Protein AF-A0A7Z9I833-F1 (afdb_monomer_lite)

Radius of gyration: 35.92 Å; chains: 1; bounding box: 102×46×93 Å

Foldseek 3Di:
DDDDDPDDPPDPDPVVVVVVVVVVVVVVVVVCVVDPPPVDDDDPDDPDDPDDDDPDPDDDDDPCPVVPDPPVPPPPDPPPVDPPPVQAFKWWFPDKDLDVVVVVVVVVVLVPDPPNPDDPVQWDWDWADDPVGIMITITGHGDPDPVRQVVCCVPPPPPDPDTDMDGRNPRD

Sequence (172 aa):
MAKKSLFKKRKKFNYNKYFILGFIIIIIIIFFYYYPNQAYFEIPDFNESYYIVPEDKGGEKIINQDKKGLHLSNPSVDKIKIFKDPSLKFSIQVYTSDNYDVIKNMIKSMMNSVDSIFSSDDLYVALLKHNFGNEFFLLYKNFNSRNEALDHCDKYVYFLDNCIIVNVQNLE

Structure (mmCIF, N/CA/C/O backbone):
data_AF-A0A7Z9I833-F1
#
_entry.id   AF-A0A7Z9I833-F1
#
loop_
_atom_site.group_PDB
_atom_site.id
_atom_site.type_symbol
_atom_site.label_atom_id
_atom_site.label_alt_id
_at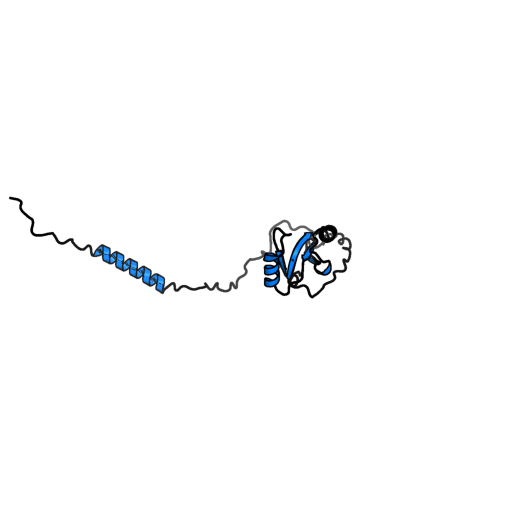om_site.label_comp_id
_atom_site.label_asym_id
_atom_site.label_entity_id
_atom_site.label_seq_id
_atom_site.pdbx_PDB_ins_code
_atom_site.Cartn_x
_atom_site.Cartn_y
_atom_site.Cartn_z
_atom_site.occupancy
_atom_site.B_iso_or_equiv
_atom_site.auth_seq_id
_atom_site.auth_comp_id
_atom_site.auth_asym_id
_atom_site.auth_atom_id
_atom_site.pdbx_PDB_model_num
ATOM 1 N N . MET A 1 1 ? -82.567 8.716 -50.836 1.00 45.16 1 MET A N 1
ATOM 2 C CA . MET A 1 1 ? -82.053 10.094 -50.665 1.00 45.16 1 MET A CA 1
ATOM 3 C C . MET A 1 1 ? -81.353 10.182 -49.311 1.00 45.16 1 MET A C 1
ATOM 5 O O . MET A 1 1 ? -82.019 10.108 -48.288 1.00 45.16 1 MET A O 1
ATOM 9 N N . ALA A 1 2 ? -80.018 10.220 -49.285 1.00 52.03 2 ALA A N 1
ATOM 10 C CA . ALA A 1 2 ? -79.248 10.266 -48.039 1.00 52.03 2 ALA A CA 1
ATOM 11 C C . ALA A 1 2 ? -79.137 11.714 -47.537 1.00 52.03 2 ALA A C 1
ATOM 13 O O . ALA A 1 2 ? -78.626 12.586 -48.241 1.00 52.03 2 ALA A O 1
ATOM 14 N N . LYS A 1 3 ? -79.628 11.979 -46.324 1.00 62.28 3 LYS A N 1
ATOM 15 C CA . LYS A 1 3 ? -79.616 13.310 -45.707 1.00 62.28 3 LYS A CA 1
ATOM 16 C C . LYS A 1 3 ? -78.211 13.587 -45.149 1.00 62.28 3 LYS A C 1
ATOM 18 O O . LYS A 1 3 ? -77.846 13.060 -44.101 1.00 62.28 3 LYS A O 1
ATOM 23 N N . LYS A 1 4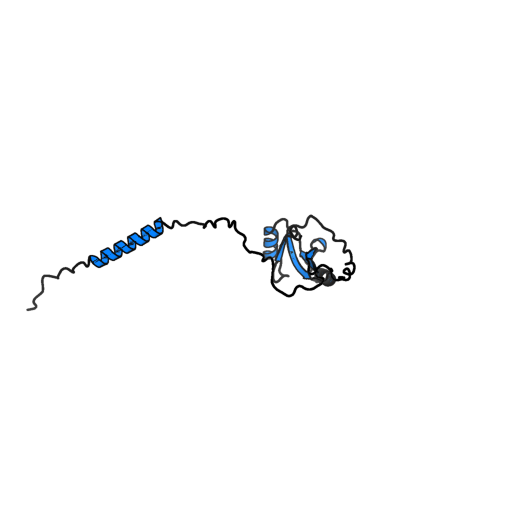 ? -77.393 14.377 -45.856 1.00 62.09 4 LYS A N 1
ATOM 24 C CA . LYS A 1 4 ? -76.085 14.830 -45.346 1.00 62.09 4 LYS A CA 1
ATOM 25 C C . LYS A 1 4 ? -76.288 15.906 -44.274 1.00 62.09 4 LYS A C 1
ATOM 27 O O . LYS A 1 4 ? -76.901 16.938 -44.526 1.00 62.09 4 LYS A O 1
ATOM 32 N N . SER A 1 5 ? -75.757 15.651 -43.080 1.00 66.88 5 SER A N 1
ATOM 33 C CA . SER A 1 5 ? -75.678 16.618 -41.982 1.00 66.88 5 SER A CA 1
ATOM 34 C C . SER A 1 5 ? -74.597 17.663 -42.287 1.00 66.88 5 SER A C 1
ATOM 36 O O . SER A 1 5 ? -73.418 17.326 -42.388 1.00 66.88 5 SER A O 1
ATOM 38 N N . LEU A 1 6 ? -75.008 18.923 -42.455 1.00 63.38 6 LEU A N 1
ATOM 39 C CA . LEU A 1 6 ? -74.145 20.057 -42.823 1.00 63.38 6 LEU A CA 1
ATOM 40 C C . LEU A 1 6 ? -73.406 20.697 -41.634 1.00 63.38 6 LEU A C 1
ATOM 42 O O . LEU A 1 6 ? -72.544 21.545 -41.840 1.00 63.38 6 LEU A O 1
ATOM 46 N N . PHE A 1 7 ? -73.683 20.284 -40.394 1.00 67.00 7 PHE A N 1
ATOM 47 C CA . PHE A 1 7 ? -73.113 20.929 -39.209 1.00 67.00 7 PHE A CA 1
ATOM 48 C C . PHE A 1 7 ? -72.459 19.909 -38.270 1.00 67.00 7 PHE A C 1
ATOM 50 O O . PHE A 1 7 ? -73.131 19.140 -37.581 1.00 67.00 7 PHE A O 1
ATOM 57 N N . LYS A 1 8 ? -71.120 19.927 -38.199 1.00 67.62 8 LYS A N 1
ATOM 58 C CA . LYS A 1 8 ? -70.369 19.261 -37.122 1.00 67.62 8 LYS A CA 1
ATOM 59 C C . LYS A 1 8 ? -70.501 20.096 -35.844 1.00 67.62 8 LYS A C 1
ATOM 61 O O . LYS A 1 8 ? -70.118 21.264 -35.829 1.00 67.62 8 LYS A O 1
ATOM 66 N N . LYS A 1 9 ? -71.003 19.500 -34.754 1.00 64.88 9 LYS A N 1
ATOM 67 C CA . LYS A 1 9 ? -70.993 20.131 -33.420 1.00 64.88 9 LYS A CA 1
ATOM 68 C C . LYS A 1 9 ? -69.553 20.508 -33.044 1.00 64.88 9 LYS A C 1
ATOM 70 O O . LYS A 1 9 ? -68.670 19.649 -33.071 1.00 64.88 9 LYS A O 1
ATOM 75 N N . ARG A 1 10 ? -69.314 21.774 -32.674 1.00 62.41 10 ARG A N 1
ATOM 76 C CA . ARG A 1 10 ? -68.016 22.218 -32.134 1.00 62.41 10 ARG A CA 1
ATOM 77 C C . ARG A 1 10 ? -67.707 21.417 -30.866 1.00 62.41 10 ARG A C 1
ATOM 79 O O . ARG A 1 10 ? -68.517 21.397 -29.939 1.00 62.41 10 ARG A O 1
ATOM 86 N N . LYS A 1 11 ? -66.546 20.751 -30.826 1.00 64.62 11 LYS A N 1
ATOM 87 C CA . LYS A 1 11 ? -66.043 20.102 -29.606 1.00 64.62 11 LYS A CA 1
ATOM 88 C C . LYS A 1 11 ? -65.907 21.177 -28.524 1.00 64.62 11 LYS A C 1
ATOM 90 O O . LYS A 1 11 ? -65.215 22.169 -28.740 1.00 64.62 11 LYS A O 1
ATOM 95 N N . LYS A 1 12 ? -66.579 20.995 -27.383 1.00 65.31 12 LYS A N 1
ATOM 96 C CA . LYS A 1 12 ? -66.413 21.876 -26.221 1.00 65.31 12 LYS A CA 1
ATOM 97 C C . LYS A 1 12 ? -64.970 21.754 -25.732 1.00 65.31 12 LYS A C 1
ATOM 99 O O . LYS A 1 12 ? -64.535 20.661 -25.374 1.00 65.31 12 LYS A O 1
ATOM 104 N N . PHE A 1 13 ? -64.237 22.862 -25.760 1.00 60.59 13 PHE A N 1
ATOM 105 C CA . PHE A 1 13 ? -62.885 22.931 -25.217 1.00 60.59 13 PHE A CA 1
ATOM 106 C C . PHE A 1 13 ? -62.958 22.769 -23.696 1.00 60.59 13 PHE A C 1
ATOM 108 O O . PHE A 1 13 ? -63.746 23.442 -23.034 1.00 60.59 13 PHE A O 1
ATOM 115 N N . ASN A 1 14 ? -62.188 21.833 -23.143 1.00 66.69 14 ASN A N 1
ATOM 116 C CA . ASN A 1 14 ? -62.256 21.506 -21.722 1.00 66.69 14 ASN A CA 1
ATOM 117 C C . ASN A 1 14 ? -61.249 22.360 -20.937 1.00 66.69 14 ASN A C 1
ATOM 119 O O . ASN A 1 14 ? -60.158 21.895 -20.609 1.00 66.69 14 ASN A O 1
ATOM 123 N N . TYR A 1 15 ? -61.602 23.625 -20.696 1.00 68.56 15 TYR A N 1
ATOM 124 C CA . TYR A 1 15 ? -60.725 24.642 -20.097 1.00 68.56 15 TYR A CA 1
ATOM 125 C C . TYR A 1 15 ? -60.086 24.203 -18.768 1.00 68.56 15 TYR A C 1
ATOM 127 O O . TYR A 1 15 ? -58.904 24.461 -18.553 1.00 68.56 15 TYR A O 1
ATOM 135 N N . ASN A 1 16 ? -60.804 23.442 -17.932 1.00 71.06 16 ASN A N 1
ATOM 136 C CA . ASN A 1 16 ? -60.290 22.972 -16.639 1.00 71.06 16 ASN A CA 1
ATOM 137 C C . ASN A 1 16 ? -59.061 22.059 -16.772 1.00 71.06 16 ASN A C 1
ATOM 139 O O . ASN A 1 16 ? -58.160 22.127 -15.941 1.00 71.06 16 ASN A O 1
ATOM 143 N N . LYS A 1 17 ? -58.976 21.234 -17.828 1.00 72.25 17 LYS A N 1
ATOM 144 C CA . LYS A 1 17 ? -57.805 20.363 -18.041 1.00 72.25 17 LYS A CA 1
ATOM 145 C C . LYS A 1 17 ? -56.556 21.166 -18.399 1.00 72.25 17 LYS A C 1
ATOM 147 O O . LYS A 1 17 ? -55.472 20.843 -17.927 1.00 72.25 17 LYS A O 1
ATOM 152 N N . TYR A 1 18 ? -56.713 22.215 -19.203 1.00 78.81 18 TYR A N 1
ATOM 153 C CA . TYR A 1 18 ? -55.602 23.081 -19.600 1.00 78.81 18 TYR A CA 1
ATOM 154 C C . TYR A 1 18 ? -55.150 23.999 -18.461 1.00 78.81 18 TYR A C 1
ATOM 156 O O . TYR A 1 18 ? -53.961 24.271 -18.345 1.00 78.81 18 TYR A O 1
ATOM 164 N N . PHE A 1 19 ? -56.072 24.408 -17.584 1.00 81.94 19 PHE A N 1
ATOM 165 C CA . PHE A 1 19 ? -55.740 25.164 -16.378 1.00 81.94 19 PHE A CA 1
ATOM 166 C C . PHE A 1 19 ? -54.874 24.347 -15.407 1.00 81.94 19 PHE A C 1
ATOM 168 O O . PHE A 1 19 ? -53.835 24.824 -14.961 1.00 81.94 19 PHE A O 1
ATOM 175 N N . ILE A 1 20 ? -55.246 23.085 -15.150 1.00 84.88 20 ILE A N 1
ATOM 176 C CA . ILE A 1 20 ? -54.451 22.168 -14.312 1.00 84.88 20 ILE A CA 1
ATOM 177 C C . ILE A 1 20 ? -53.065 21.935 -14.928 1.00 84.88 20 ILE A C 1
ATOM 179 O O . ILE A 1 20 ? -52.063 21.981 -14.219 1.00 84.88 20 ILE A O 1
ATOM 183 N N . LEU A 1 21 ? -52.994 21.740 -16.250 1.00 85.75 21 LEU A N 1
ATOM 184 C CA . LEU A 1 21 ? -51.722 21.564 -16.953 1.00 85.75 21 LEU A CA 1
ATOM 185 C C . LEU A 1 21 ? -50.816 22.800 -16.810 1.00 85.75 21 LEU A C 1
ATOM 187 O O . LEU A 1 21 ? -49.627 22.662 -16.540 1.00 85.75 21 LEU A O 1
ATOM 191 N N . GLY A 1 22 ? -51.385 24.003 -16.942 1.00 89.56 22 GLY A N 1
ATOM 192 C CA . GLY A 1 22 ? -50.656 25.258 -16.749 1.00 89.56 22 GLY A CA 1
ATOM 193 C C . GLY A 1 22 ? -50.125 25.413 -15.325 1.00 89.56 22 GLY A C 1
ATOM 194 O O . GLY A 1 22 ? -48.975 25.800 -15.139 1.00 89.56 22 GLY A O 1
ATOM 195 N N . PHE A 1 23 ? -50.921 25.038 -14.322 1.00 89.56 23 PHE A N 1
ATOM 196 C CA . PHE A 1 23 ? -50.511 25.101 -12.919 1.00 89.56 23 PHE A CA 1
ATOM 197 C C . PHE A 1 23 ? -49.338 24.159 -12.610 1.00 89.56 23 PHE A C 1
ATOM 199 O O . PHE A 1 23 ? -48.385 24.555 -11.943 1.00 89.56 23 PHE A O 1
ATOM 206 N N . ILE A 1 24 ? -49.357 22.941 -13.161 1.00 90.75 24 ILE A N 1
ATOM 207 C CA . ILE A 1 24 ? -48.253 21.977 -13.026 1.00 90.75 24 ILE A CA 1
ATOM 208 C C . ILE A 1 24 ? -46.964 22.531 -13.647 1.00 90.75 24 ILE A C 1
ATOM 210 O O . ILE A 1 24 ? -45.898 22.432 -13.044 1.00 90.75 24 ILE A O 1
ATOM 214 N N . ILE A 1 25 ? -47.054 23.158 -14.823 1.00 91.56 25 ILE A N 1
ATOM 215 C CA . ILE A 1 25 ? -45.891 23.753 -15.499 1.00 91.56 25 ILE A CA 1
ATOM 216 C C . ILE A 1 25 ? -45.292 24.892 -14.664 1.00 91.56 25 ILE A C 1
ATOM 218 O O . ILE A 1 25 ? -44.073 24.983 -14.544 1.00 91.56 25 ILE A O 1
ATOM 222 N N . ILE A 1 26 ? -46.128 25.726 -14.040 1.00 92.50 26 ILE A N 1
ATOM 223 C CA . ILE A 1 26 ? -45.664 26.816 -13.170 1.00 92.50 26 ILE A CA 1
ATOM 224 C C . ILE A 1 26 ? -44.906 26.267 -11.955 1.00 92.50 26 ILE A C 1
ATOM 226 O O . ILE A 1 26 ? -43.834 26.773 -11.639 1.00 92.50 26 ILE A O 1
ATOM 230 N N . ILE A 1 27 ? -45.407 25.205 -11.313 1.00 91.50 27 ILE A N 1
ATOM 231 C CA . ILE A 1 27 ? -44.714 24.553 -10.187 1.00 91.50 27 ILE A CA 1
ATOM 232 C C . ILE A 1 27 ? -43.334 24.043 -10.614 1.00 91.50 27 ILE A C 1
ATOM 234 O O . ILE A 1 27 ? -42.360 24.243 -9.893 1.00 91.50 27 ILE A O 1
ATOM 238 N N . ILE A 1 28 ? -43.235 23.424 -11.794 1.00 88.06 28 ILE A N 1
ATOM 239 C CA . ILE A 1 28 ? -41.962 22.918 -12.325 1.00 88.06 28 ILE A CA 1
ATOM 240 C C . ILE A 1 28 ? -40.971 24.069 -12.543 1.00 88.06 28 ILE A C 1
ATOM 242 O O . ILE A 1 28 ? -39.817 23.965 -12.137 1.00 88.06 28 ILE A O 1
ATOM 246 N N . ILE A 1 29 ? -41.414 25.184 -13.131 1.00 88.69 29 ILE A N 1
ATOM 247 C CA . ILE A 1 29 ? -40.556 26.359 -13.356 1.00 88.69 29 ILE A CA 1
ATOM 248 C C . ILE A 1 29 ? -40.070 26.943 -12.024 1.00 88.69 29 ILE A C 1
ATOM 250 O O . ILE A 1 29 ? -38.890 27.260 -11.891 1.00 88.69 29 ILE A O 1
ATOM 254 N N . ILE A 1 30 ? -40.952 27.043 -11.026 1.00 87.88 30 ILE A N 1
ATOM 255 C CA . ILE A 1 30 ? -40.596 27.509 -9.680 1.00 87.88 30 ILE A CA 1
ATOM 256 C C . ILE A 1 30 ? -39.561 26.569 -9.048 1.00 87.88 30 ILE A C 1
ATOM 258 O O . ILE A 1 30 ? -38.573 27.040 -8.494 1.00 87.88 30 ILE A O 1
ATOM 262 N N . PHE A 1 31 ? -39.734 25.253 -9.175 1.00 84.19 31 PHE A N 1
ATOM 263 C CA . PHE A 1 31 ? -38.786 24.271 -8.648 1.00 84.19 31 PHE A CA 1
ATOM 264 C C . PHE A 1 31 ? -37.385 24.441 -9.252 1.00 84.19 31 PHE A C 1
ATOM 266 O O . PHE A 1 31 ? -36.410 24.536 -8.513 1.00 84.19 31 PHE A O 1
ATOM 273 N N . PHE A 1 32 ? -37.281 24.573 -10.578 1.00 80.88 32 PHE A N 1
ATOM 274 C CA . PHE A 1 32 ? -35.995 24.818 -11.243 1.00 80.88 32 PHE A CA 1
ATOM 275 C C . PHE A 1 32 ? -35.388 26.188 -10.915 1.00 80.88 32 PHE A C 1
ATOM 277 O O . PHE A 1 32 ? -34.169 26.329 -10.932 1.00 80.88 32 PHE A O 1
ATOM 284 N N . TYR A 1 33 ? -36.212 27.192 -10.605 1.00 82.06 33 TYR A N 1
ATOM 285 C CA . TYR A 1 33 ? -35.729 28.503 -10.171 1.00 82.06 33 TYR A CA 1
ATOM 286 C C . TYR A 1 33 ? -35.144 28.467 -8.750 1.00 82.06 33 TYR A C 1
ATOM 288 O O . TYR A 1 33 ? -34.116 29.089 -8.494 1.00 82.06 33 TYR A O 1
ATOM 296 N N . TYR A 1 34 ? -35.778 27.733 -7.828 1.00 79.31 34 TYR A N 1
ATOM 297 C CA . TYR A 1 34 ? -35.324 27.623 -6.436 1.00 79.31 34 TYR A CA 1
ATOM 298 C C . TYR A 1 34 ? -34.187 26.620 -6.227 1.00 79.31 34 TYR A C 1
ATOM 300 O O . TYR A 1 34 ? -33.417 26.787 -5.284 1.00 79.31 34 TYR A O 1
ATOM 308 N N . TYR A 1 35 ? -34.064 25.612 -7.091 1.00 72.56 35 TYR A N 1
ATOM 309 C CA . TYR A 1 35 ? -32.971 24.641 -7.069 1.00 72.56 35 TYR A CA 1
ATOM 310 C C . TYR A 1 35 ? -32.029 24.866 -8.260 1.00 72.56 35 TYR A C 1
ATOM 312 O O . TYR A 1 35 ? -32.038 24.072 -9.206 1.00 72.56 35 TYR A O 1
ATOM 320 N N . PRO A 1 36 ? -31.200 25.930 -8.258 1.00 69.56 36 PRO A N 1
ATOM 321 C CA . PRO A 1 36 ? -30.087 25.990 -9.192 1.00 69.56 36 PRO A CA 1
ATOM 322 C C . PRO A 1 36 ? -29.173 24.785 -8.936 1.00 69.56 36 PRO A C 1
ATOM 324 O O . PRO A 1 36 ? -29.032 24.346 -7.796 1.00 69.56 36 PRO A O 1
ATOM 327 N N . ASN A 1 37 ? -28.559 24.249 -9.994 1.00 61.22 37 ASN A N 1
ATOM 328 C CA . ASN A 1 37 ? -27.567 23.175 -9.910 1.00 61.22 37 ASN A CA 1
ATOM 329 C C . ASN A 1 37 ? -26.382 23.630 -9.045 1.00 61.22 37 ASN A C 1
ATOM 331 O O . ASN A 1 37 ? -25.397 24.162 -9.556 1.00 61.22 37 ASN A O 1
ATOM 335 N N . GLN A 1 38 ? -26.479 23.450 -7.732 1.00 66.19 38 GLN A N 1
ATOM 336 C CA . GLN A 1 38 ? -25.353 23.643 -6.840 1.00 66.19 38 GLN A CA 1
ATOM 337 C C . GLN A 1 38 ? -24.417 22.454 -7.071 1.00 66.19 38 GLN A C 1
ATOM 339 O O . GLN A 1 38 ? -24.789 21.304 -6.848 1.00 66.19 38 GLN A O 1
ATOM 344 N N . ALA A 1 39 ? -23.218 22.721 -7.597 1.00 68.50 39 ALA A N 1
ATOM 345 C CA . ALA A 1 39 ? -22.211 21.693 -7.881 1.00 68.50 39 ALA A CA 1
ATOM 346 C C . ALA A 1 39 ? -21.689 21.000 -6.606 1.00 68.50 39 ALA A C 1
ATOM 348 O O . ALA A 1 39 ? -20.980 20.000 -6.682 1.00 68.50 39 ALA A O 1
ATOM 349 N N . TYR A 1 40 ? -22.037 21.546 -5.444 1.00 74.25 40 TYR A N 1
ATOM 350 C CA . TYR A 1 40 ? -21.692 21.070 -4.120 1.00 74.25 40 TYR A CA 1
ATOM 351 C C . TYR A 1 40 ? -22.769 21.544 -3.138 1.00 74.25 40 TYR A C 1
ATOM 353 O O . TYR A 1 40 ? -23.474 22.515 -3.405 1.00 74.25 40 TYR A O 1
ATOM 361 N N . PHE A 1 41 ? -22.892 20.868 -2.004 1.00 73.81 41 PHE A N 1
ATOM 362 C CA . PHE A 1 41 ? -23.648 21.354 -0.856 1.00 73.81 41 PHE A CA 1
ATOM 363 C C . PHE A 1 41 ? -22.651 21.657 0.261 1.00 73.81 41 PHE A C 1
ATOM 365 O O . PHE A 1 41 ? -21.714 20.889 0.482 1.00 73.81 41 PHE A O 1
ATOM 372 N N . GLU A 1 42 ? -22.821 22.791 0.936 1.00 75.50 42 GLU A N 1
ATOM 373 C CA . GLU A 1 42 ? -21.992 23.152 2.085 1.00 75.50 42 GLU A CA 1
ATOM 374 C C . GLU A 1 42 ? -22.527 22.424 3.318 1.00 75.50 42 GLU A C 1
ATOM 376 O O . GLU A 1 42 ? -23.672 22.618 3.728 1.00 75.50 42 GLU A O 1
ATOM 381 N N . ILE A 1 43 ? -21.704 21.543 3.885 1.00 81.44 43 ILE A N 1
ATOM 382 C CA . ILE A 1 43 ? -21.979 20.944 5.188 1.00 81.44 43 ILE A CA 1
ATOM 383 C C . ILE A 1 43 ? -21.488 21.958 6.226 1.00 81.44 43 ILE A C 1
ATOM 385 O O . ILE A 1 43 ? -20.305 22.296 6.193 1.00 81.44 43 ILE A O 1
ATOM 389 N N . PRO A 1 44 ? -22.355 22.473 7.115 1.00 84.50 44 PRO A N 1
ATOM 390 C CA . PRO A 1 44 ? -21.917 23.395 8.153 1.00 84.50 44 PRO A CA 1
ATOM 391 C C . PRO A 1 44 ? -20.907 22.708 9.076 1.00 84.50 44 PRO A C 1
ATOM 393 O O . PRO A 1 44 ? -21.061 21.526 9.396 1.00 84.50 44 PRO A O 1
ATOM 396 N N . ASP A 1 45 ? -19.901 23.460 9.525 1.00 83.44 45 ASP A N 1
ATOM 397 C CA . ASP A 1 45 ? -18.911 22.953 10.472 1.00 83.44 45 ASP A CA 1
ATOM 398 C C . ASP A 1 45 ? -19.605 22.491 11.760 1.00 83.44 45 ASP A C 1
ATOM 400 O O . ASP A 1 45 ? -20.306 23.249 12.441 1.00 83.44 45 ASP A O 1
ATOM 404 N N . PHE A 1 46 ? -19.427 21.211 12.084 1.00 87.94 46 PHE A N 1
ATOM 405 C CA . PHE A 1 46 ? -19.966 20.620 13.298 1.00 87.94 46 PHE A CA 1
ATOM 406 C C . PHE A 1 46 ? -19.084 21.011 14.487 1.00 87.94 46 PHE A C 1
ATOM 408 O O . PHE A 1 46 ? -17.996 20.469 14.676 1.00 87.94 46 PHE A O 1
ATOM 415 N N . ASN A 1 47 ? -19.569 21.960 15.288 1.00 86.88 47 ASN A N 1
ATOM 416 C CA . ASN A 1 47 ? -18.861 22.493 16.459 1.00 86.88 47 ASN A CA 1
ATOM 417 C C . ASN A 1 47 ? -19.126 21.718 17.762 1.00 86.88 47 ASN A C 1
ATOM 419 O O . ASN A 1 47 ? -18.648 22.117 18.823 1.00 86.88 47 ASN A O 1
ATOM 423 N N . GLU A 1 48 ? -19.906 20.642 17.714 1.00 88.25 48 GLU A N 1
ATOM 424 C CA . GLU A 1 48 ? -20.244 19.843 18.891 1.00 88.25 48 GLU A CA 1
ATOM 425 C C . GLU A 1 48 ? -19.337 18.607 19.026 1.00 88.25 48 GLU A C 1
ATOM 427 O O . GLU A 1 48 ? -18.546 18.259 18.148 1.00 88.25 48 GLU A O 1
ATOM 432 N N . SER A 1 49 ? -19.419 17.927 20.169 1.00 84.38 49 SER A N 1
ATOM 433 C CA . SER A 1 49 ? -18.705 16.670 20.390 1.00 84.38 49 SER A CA 1
ATOM 434 C C . SER A 1 49 ? -19.395 15.529 19.641 1.00 84.38 49 SER A C 1
ATOM 436 O O . SER A 1 49 ? -20.565 15.251 19.894 1.00 84.38 49 SER A O 1
ATOM 438 N N . TYR A 1 50 ? -18.663 14.805 18.789 1.00 84.19 50 TYR A N 1
ATOM 439 C CA . TYR A 1 50 ? -19.186 13.623 18.082 1.00 84.19 50 TYR A CA 1
ATOM 440 C C . TYR A 1 50 ? -19.569 12.472 19.024 1.00 84.19 50 TYR A C 1
ATOM 442 O O . TYR A 1 50 ? -20.360 11.603 18.665 1.00 84.19 50 TYR A O 1
ATOM 450 N N . TYR A 1 51 ? -18.994 12.445 20.225 1.00 84.56 51 TYR A N 1
ATOM 451 C CA . TYR A 1 51 ? -19.304 11.470 21.258 1.00 84.56 51 TYR A CA 1
ATOM 452 C C . TYR A 1 51 ? -19.116 12.083 22.644 1.00 84.56 51 TYR A C 1
ATOM 454 O O . TYR A 1 51 ? -18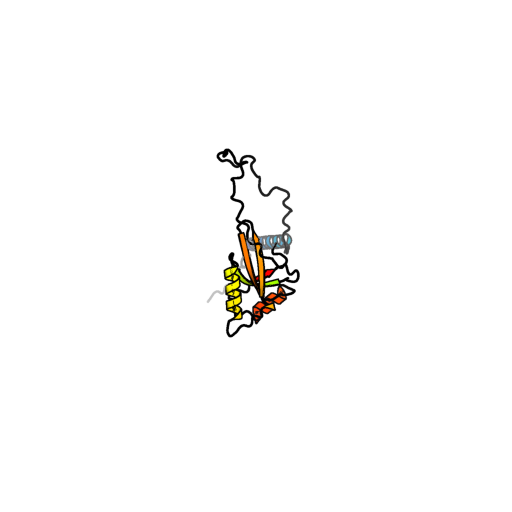.251 12.933 22.858 1.00 84.56 51 TYR A O 1
ATOM 462 N N . ILE A 1 52 ? -19.913 11.607 23.596 1.00 83.81 52 ILE A N 1
ATOM 463 C CA . ILE A 1 52 ? -19.783 11.931 25.014 1.00 83.81 52 ILE A CA 1
ATOM 464 C C . ILE A 1 52 ? -19.163 10.705 25.675 1.00 83.81 52 ILE A C 1
ATOM 466 O O . ILE A 1 52 ? -19.729 9.613 25.614 1.00 83.81 52 ILE A O 1
ATOM 470 N N . VAL A 1 53 ? -17.987 10.865 26.283 1.00 82.62 53 VAL A N 1
ATOM 471 C CA . VAL A 1 53 ? -17.402 9.807 27.113 1.00 82.62 53 VAL A CA 1
ATOM 472 C C . VAL A 1 53 ? -18.067 9.889 28.486 1.00 82.62 53 VAL A C 1
ATOM 474 O O . VAL A 1 53 ? -17.888 10.902 29.161 1.00 82.62 53 VAL A O 1
ATOM 477 N N . PRO A 1 54 ? -18.833 8.874 28.915 1.00 81.94 54 PRO A N 1
ATOM 478 C CA . PRO A 1 54 ? -19.427 8.889 30.242 1.00 81.94 54 PRO A CA 1
ATOM 479 C C . PRO A 1 54 ? -18.329 8.774 31.308 1.00 81.94 54 PRO A C 1
ATOM 481 O O . PRO A 1 54 ? -17.362 8.028 31.128 1.00 81.94 54 PRO A O 1
ATOM 484 N N . GLU A 1 55 ? -18.483 9.502 32.418 1.00 82.31 55 GLU A N 1
ATOM 485 C CA . GLU A 1 55 ? -17.558 9.432 33.563 1.00 82.31 55 GLU A CA 1
ATOM 486 C C . GLU A 1 55 ? -17.492 8.019 34.154 1.00 82.31 55 GLU A C 1
ATOM 488 O O . GLU A 1 55 ? -16.421 7.551 34.541 1.00 82.31 55 GLU A O 1
ATOM 493 N N . ASP A 1 56 ? -18.626 7.318 34.164 1.00 83.44 56 ASP A N 1
ATOM 494 C CA . ASP A 1 56 ? -18.709 5.907 34.510 1.00 83.44 56 ASP A CA 1
ATOM 495 C C . ASP A 1 56 ? -19.133 5.108 33.277 1.00 83.44 56 ASP A C 1
ATOM 497 O O . ASP A 1 56 ? -20.259 5.214 32.789 1.00 83.44 56 ASP A O 1
ATOM 501 N N . LYS A 1 57 ? -18.209 4.302 32.757 1.00 78.38 57 LYS A N 1
ATOM 502 C CA . LYS A 1 57 ? -18.463 3.427 31.605 1.00 78.38 57 LYS A CA 1
ATOM 503 C C . LYS A 1 57 ? -19.332 2.217 31.971 1.00 78.38 57 LYS A C 1
ATOM 505 O O . LYS A 1 57 ? -19.683 1.448 31.078 1.00 78.38 57 LYS A O 1
ATOM 510 N N . GLY A 1 58 ? -19.682 2.062 33.251 1.00 78.81 58 GLY A N 1
ATOM 511 C CA . GLY A 1 58 ? -20.326 0.874 33.784 1.00 78.81 58 GLY A CA 1
ATOM 512 C C . GLY A 1 58 ? -19.370 -0.321 33.812 1.00 78.81 58 GLY A C 1
ATOM 513 O O . GLY A 1 58 ? -18.434 -0.428 33.018 1.00 78.81 58 GLY A O 1
ATOM 514 N N . GLY A 1 59 ? -19.606 -1.233 34.754 1.00 79.81 59 GLY A N 1
ATOM 515 C CA . GLY A 1 59 ? -18.799 -2.438 34.957 1.00 79.81 59 GLY A CA 1
ATOM 516 C C . GLY A 1 59 ? -18.267 -2.561 36.382 1.00 79.81 59 GLY A C 1
ATOM 517 O O . GLY A 1 59 ? -18.327 -1.631 37.185 1.00 79.81 59 GLY A O 1
ATOM 518 N N . GLU A 1 60 ? -17.760 -3.742 36.718 1.00 79.31 60 GLU A N 1
ATOM 519 C CA . GLU A 1 60 ? -17.163 -3.990 38.026 1.00 79.31 60 GLU A CA 1
ATOM 520 C C . GLU A 1 60 ? -15.791 -3.304 38.112 1.00 79.31 60 GLU A C 1
ATOM 522 O O . GLU A 1 60 ? -14.914 -3.516 37.269 1.00 79.31 60 GLU A O 1
ATOM 527 N N . LYS A 1 61 ? -15.594 -2.449 39.125 1.00 75.62 61 LYS A N 1
ATOM 528 C CA . LYS A 1 61 ? -14.294 -1.814 39.376 1.00 75.62 61 LYS A CA 1
ATOM 529 C C . LYS A 1 61 ? -13.304 -2.876 39.842 1.00 75.62 61 LYS A C 1
ATOM 531 O O . LYS A 1 61 ? -13.342 -3.314 40.989 1.00 75.62 61 LYS A O 1
ATOM 536 N N . ILE A 1 62 ? -12.401 -3.271 38.951 1.00 71.75 62 ILE A N 1
ATOM 537 C CA . ILE A 1 62 ? -11.343 -4.226 39.276 1.00 71.75 62 ILE A CA 1
ATOM 538 C C . ILE A 1 62 ? -10.346 -3.552 40.223 1.00 71.75 62 ILE A C 1
ATOM 540 O O . ILE A 1 62 ? -9.741 -2.528 39.908 1.00 71.75 62 ILE A O 1
ATOM 544 N N . ILE A 1 63 ? -10.157 -4.154 41.393 1.00 73.00 63 ILE A N 1
ATOM 545 C CA . ILE A 1 63 ? -9.125 -3.764 42.354 1.00 73.00 63 ILE A CA 1
ATOM 546 C C . ILE A 1 63 ? -7.762 -3.954 41.672 1.00 73.00 63 ILE A C 1
ATOM 548 O O . ILE A 1 63 ? -7.487 -5.048 41.179 1.00 73.00 63 ILE A O 1
ATOM 552 N N . ASN A 1 64 ? -6.894 -2.935 41.693 1.00 68.69 64 ASN A N 1
ATOM 553 C CA . ASN A 1 64 ? -5.548 -2.931 41.093 1.00 68.69 64 ASN A CA 1
ATOM 554 C C . ASN A 1 64 ? -5.432 -2.579 39.591 1.00 68.69 64 ASN A C 1
ATOM 556 O O . ASN A 1 64 ? -4.462 -3.006 38.968 1.00 68.69 64 ASN A O 1
ATOM 560 N N . GLN A 1 65 ? -6.326 -1.776 39.001 1.00 61.84 65 GLN A N 1
ATOM 561 C CA . GLN A 1 65 ? -6.102 -1.245 37.637 1.00 61.84 65 GLN A CA 1
ATOM 562 C C . GLN A 1 65 ? -4.787 -0.449 37.509 1.00 61.84 65 GLN A C 1
ATOM 564 O O . GLN A 1 65 ? -4.115 -0.504 36.481 1.00 61.84 65 GLN A O 1
ATOM 569 N N . ASP A 1 66 ? -4.382 0.240 38.575 1.00 62.62 66 ASP A N 1
ATOM 570 C CA . ASP A 1 66 ? -3.142 1.023 38.654 1.00 62.62 66 ASP A CA 1
ATOM 571 C C . ASP A 1 66 ? -1.894 0.145 38.838 1.00 62.62 66 ASP A C 1
ATOM 573 O O . ASP A 1 66 ? -0.768 0.587 38.583 1.00 62.62 66 ASP A O 1
ATOM 577 N N . LYS A 1 67 ? -2.066 -1.127 39.227 1.00 64.69 67 LYS A N 1
ATOM 578 C CA . LYS A 1 67 ? -0.974 -2.096 39.165 1.00 64.69 67 LYS A CA 1
ATOM 579 C C . LYS A 1 67 ? -0.864 -2.524 37.716 1.00 64.69 67 LYS A C 1
ATOM 581 O O . LYS A 1 67 ? -1.526 -3.464 37.286 1.00 64.69 67 LYS A O 1
ATOM 586 N N . LYS A 1 68 ? 0.003 -1.836 36.969 1.00 60.94 68 LYS A N 1
ATOM 587 C CA . LYS A 1 68 ? 0.531 -2.361 35.710 1.00 60.94 68 LYS A CA 1
ATOM 588 C C . LYS A 1 68 ? 0.937 -3.801 36.000 1.00 60.94 68 LYS A C 1
ATOM 590 O O . LYS A 1 68 ? 1.868 -4.022 36.778 1.00 60.94 68 LYS A O 1
ATOM 595 N N . GLY A 1 69 ? 0.187 -4.762 35.453 1.00 56.22 69 GLY A N 1
ATOM 596 C CA . GLY A 1 69 ? 0.592 -6.157 35.487 1.00 56.22 69 GLY A CA 1
ATOM 597 C C . GLY A 1 69 ? 2.050 -6.185 35.066 1.00 56.22 69 GLY A C 1
ATOM 598 O O . GLY A 1 69 ? 2.435 -5.412 34.183 1.00 56.22 69 GLY A O 1
ATOM 599 N N . LEU A 1 70 ? 2.863 -6.971 35.768 1.00 52.31 70 LEU A N 1
ATOM 600 C CA . LEU A 1 70 ? 4.267 -7.158 35.442 1.00 52.31 70 LEU A CA 1
ATOM 601 C C . LEU A 1 70 ? 4.303 -7.804 34.050 1.00 52.31 70 LEU A C 1
ATOM 603 O O . LEU A 1 70 ? 4.393 -9.019 33.916 1.00 52.31 70 LEU A O 1
ATOM 607 N N . HIS A 1 71 ? 4.112 -7.002 33.003 1.00 49.84 71 HIS A N 1
ATOM 608 C CA . HIS A 1 71 ? 4.347 -7.405 31.640 1.00 49.84 71 HIS A CA 1
ATOM 609 C C . HIS A 1 71 ? 5.827 -7.706 31.670 1.00 49.84 71 HIS A C 1
ATOM 611 O O . HIS A 1 71 ? 6.632 -6.794 31.880 1.00 49.84 71 HIS A O 1
ATOM 617 N N . LEU A 1 72 ? 6.158 -8.997 31.604 1.00 54.56 72 LEU A N 1
ATOM 618 C CA . LEU A 1 72 ? 7.516 -9.448 31.368 1.00 54.56 72 LEU A CA 1
ATOM 619 C C . LEU A 1 72 ? 8.011 -8.552 30.247 1.00 54.56 72 LEU A C 1
ATOM 621 O O . LEU A 1 72 ? 7.427 -8.550 29.164 1.00 54.56 72 LEU A O 1
ATOM 625 N N . SER A 1 73 ? 8.955 -7.674 30.581 1.00 55.78 73 SER A N 1
ATOM 626 C CA . SER A 1 73 ? 9.533 -6.726 29.644 1.00 55.78 73 SER A CA 1
ATOM 627 C C . SER A 1 73 ? 9.830 -7.520 28.389 1.00 55.78 73 SER A C 1
ATOM 629 O O . SER A 1 73 ? 10.561 -8.510 28.489 1.00 55.78 73 SER A O 1
ATOM 631 N N . ASN A 1 74 ? 9.161 -7.168 27.282 1.00 53.91 74 ASN A N 1
ATOM 632 C CA . ASN A 1 74 ? 9.243 -7.937 26.048 1.00 53.91 74 ASN A CA 1
ATOM 633 C C . ASN A 1 74 ? 10.718 -8.279 25.805 1.00 53.91 74 ASN A C 1
ATOM 635 O O . ASN A 1 74 ? 11.557 -7.382 25.981 1.00 53.91 74 ASN A O 1
ATOM 639 N N . PRO A 1 75 ? 11.047 -9.545 25.475 1.00 52.34 75 PRO A N 1
ATOM 640 C CA . PRO A 1 75 ? 12.422 -9.924 25.182 1.00 52.34 75 PRO A CA 1
ATOM 641 C C . PRO A 1 75 ? 12.981 -8.891 24.216 1.00 52.34 75 PRO A C 1
ATOM 643 O O . PRO A 1 75 ? 12.266 -8.454 23.312 1.00 52.34 75 PRO A O 1
ATOM 646 N N . SER A 1 76 ? 14.202 -8.424 24.483 1.00 55.91 76 SER A N 1
ATOM 647 C CA . SER A 1 76 ? 14.844 -7.383 23.691 1.00 55.91 76 SER A CA 1
ATOM 648 C C . SER A 1 76 ? 14.751 -7.777 22.225 1.00 55.91 76 SER A C 1
ATOM 650 O O . SER A 1 76 ? 15.464 -8.679 21.791 1.00 55.91 76 SER A O 1
ATOM 652 N N . VAL A 1 77 ? 13.827 -7.145 21.497 1.00 56.41 77 VAL A N 1
ATOM 653 C CA . VAL A 1 77 ? 13.679 -7.346 20.062 1.00 56.41 77 VAL A CA 1
ATOM 654 C C . VAL A 1 77 ? 15.040 -7.007 19.493 1.00 56.41 77 VAL A C 1
ATOM 656 O O . VAL A 1 77 ? 15.553 -5.914 19.772 1.00 56.41 77 VAL A O 1
ATOM 659 N N . ASP A 1 78 ? 15.647 -7.966 18.793 1.00 46.91 78 ASP A N 1
ATOM 660 C CA . ASP A 1 78 ? 16.930 -7.763 18.143 1.00 46.91 78 ASP A CA 1
ATOM 661 C C . ASP A 1 78 ? 16.897 -6.399 17.472 1.00 46.91 78 ASP A C 1
ATOM 663 O O . ASP A 1 78 ? 15.962 -6.067 16.735 1.00 46.91 78 ASP A O 1
ATOM 667 N N . LYS A 1 79 ? 17.874 -5.554 17.813 1.00 47.28 79 LYS A N 1
ATOM 668 C CA . LYS A 1 79 ? 18.015 -4.235 17.206 1.00 47.28 79 LYS A CA 1
ATOM 669 C C . LYS A 1 79 ? 18.421 -4.466 15.756 1.00 47.28 79 LYS A C 1
ATOM 671 O O . LYS A 1 79 ? 19.595 -4.349 15.416 1.00 47.28 79 LYS A O 1
ATOM 676 N N . ILE A 1 80 ? 17.454 -4.815 14.908 1.00 55.94 80 ILE A N 1
ATOM 677 C CA . ILE A 1 80 ? 17.591 -4.761 13.463 1.00 55.94 80 ILE A CA 1
ATOM 678 C C . ILE A 1 80 ? 18.046 -3.328 13.203 1.00 55.94 80 ILE A C 1
ATOM 680 O O . ILE A 1 80 ? 17.338 -2.373 13.536 1.00 55.94 80 ILE A O 1
ATOM 684 N N . LYS A 1 81 ? 19.285 -3.162 12.727 1.00 45.75 81 LYS A N 1
ATOM 685 C CA . LYS A 1 81 ? 19.788 -1.861 12.291 1.00 45.75 81 LYS A CA 1
ATOM 686 C C . LYS A 1 81 ? 18.941 -1.463 11.092 1.00 45.75 81 LYS A C 1
ATOM 688 O O . LYS A 1 81 ? 19.206 -1.882 9.972 1.00 45.75 81 LYS A O 1
ATOM 693 N N . ILE A 1 82 ? 17.891 -0.699 11.359 1.00 53.72 82 ILE A N 1
ATOM 694 C CA . ILE A 1 82 ? 17.034 -0.122 10.335 1.00 53.72 82 ILE A CA 1
ATOM 695 C C . ILE A 1 82 ? 17.876 0.949 9.650 1.00 53.72 82 ILE A C 1
ATOM 697 O O . ILE A 1 82 ? 18.187 1.980 10.249 1.00 53.72 82 ILE A O 1
ATOM 701 N N . PHE A 1 83 ? 18.282 0.685 8.414 1.00 50.12 83 PHE A N 1
ATOM 702 C CA . PHE A 1 83 ? 18.849 1.714 7.561 1.00 50.12 83 PHE A CA 1
ATOM 703 C C . PHE A 1 83 ? 17.671 2.531 7.030 1.00 50.12 83 PHE A C 1
ATOM 705 O O . PHE A 1 83 ? 16.943 2.082 6.150 1.00 50.12 83 PHE A O 1
ATOM 712 N N . LYS A 1 84 ? 17.409 3.692 7.639 1.00 54.38 84 LYS A N 1
ATOM 713 C CA . LYS A 1 84 ? 16.456 4.652 7.079 1.00 54.38 84 LYS A CA 1
ATOM 714 C C . LYS A 1 84 ? 17.150 5.326 5.903 1.00 54.38 84 LYS A C 1
ATOM 716 O O . LYS A 1 84 ? 17.953 6.229 6.121 1.00 54.38 84 LYS A O 1
ATOM 721 N N . ASP A 1 85 ? 16.881 4.865 4.689 1.00 62.81 85 ASP A N 1
ATOM 722 C CA . ASP A 1 85 ? 17.232 5.631 3.498 1.00 62.81 85 ASP A CA 1
ATOM 723 C C . ASP A 1 85 ? 16.143 6.700 3.276 1.00 62.81 85 ASP A C 1
ATOM 725 O O . ASP A 1 85 ? 15.004 6.350 2.961 1.00 62.81 85 ASP A O 1
ATOM 729 N N . PRO A 1 86 ? 16.441 7.999 3.476 1.00 62.50 86 PRO A N 1
ATOM 730 C CA . PRO A 1 86 ? 15.459 9.074 3.338 1.00 62.50 86 PRO A CA 1
ATOM 731 C C . PRO A 1 86 ? 15.023 9.322 1.884 1.00 62.50 86 PRO A C 1
ATOM 733 O O . PRO A 1 86 ? 14.185 10.191 1.642 1.00 62.50 86 PRO A O 1
ATOM 736 N N . SER A 1 87 ? 15.600 8.616 0.905 1.00 78.06 87 SER A N 1
ATOM 737 C CA . SER A 1 87 ? 15.332 8.849 -0.516 1.00 78.06 87 SER A CA 1
ATOM 738 C C . SER A 1 87 ? 14.086 8.138 -1.053 1.00 78.06 87 SER A C 1
ATOM 740 O O . SER A 1 87 ? 13.593 8.527 -2.115 1.00 78.06 87 SER A O 1
ATOM 742 N N . LEU A 1 88 ? 13.556 7.131 -0.349 1.00 85.25 88 LEU A N 1
ATOM 743 C CA . LEU A 1 88 ? 12.383 6.374 -0.793 1.00 85.25 88 LEU A CA 1
ATOM 744 C C . LEU A 1 88 ? 11.101 7.201 -0.683 1.00 85.25 88 LEU A C 1
ATOM 746 O O . LEU A 1 88 ? 10.691 7.590 0.410 1.00 85.25 88 LEU A O 1
ATOM 750 N N . LYS A 1 89 ? 10.457 7.446 -1.830 1.00 90.94 89 LYS A N 1
ATOM 751 C CA . LYS A 1 89 ? 9.199 8.197 -1.913 1.00 90.94 89 LYS A CA 1
ATOM 752 C C . LYS A 1 89 ? 8.013 7.273 -2.127 1.00 90.94 89 LYS A C 1
ATOM 754 O O . LYS A 1 89 ? 7.286 6.970 -1.185 1.00 90.94 89 LYS A O 1
ATOM 759 N N . PHE A 1 90 ? 7.842 6.797 -3.355 1.00 92.38 90 PHE A N 1
ATOM 760 C CA . PHE A 1 90 ? 6.797 5.849 -3.719 1.00 92.38 90 PHE A CA 1
ATOM 761 C C . PHE A 1 90 ? 7.436 4.551 -4.185 1.00 92.38 90 PHE A C 1
ATOM 763 O O . PHE A 1 90 ? 8.437 4.573 -4.894 1.00 92.38 90 PHE A O 1
ATOM 770 N N . SER A 1 91 ? 6.861 3.420 -3.801 1.00 92.88 91 SER A N 1
ATOM 771 C CA . SER A 1 91 ? 7.363 2.109 -4.204 1.00 92.88 91 SER A CA 1
ATOM 772 C C . SER A 1 91 ? 6.221 1.124 -4.390 1.00 92.88 91 SER A C 1
ATOM 774 O O . SER A 1 91 ? 5.115 1.350 -3.899 1.00 92.88 91 SER A O 1
ATOM 776 N N . ILE A 1 92 ? 6.472 0.043 -5.117 1.00 92.31 92 ILE A N 1
ATOM 777 C CA . ILE A 1 92 ? 5.486 -1.011 -5.344 1.00 92.31 92 ILE A CA 1
ATOM 778 C C . ILE A 1 92 ? 5.671 -2.083 -4.273 1.00 92.31 92 ILE A C 1
ATOM 780 O O . ILE A 1 92 ? 6.766 -2.618 -4.112 1.00 92.31 92 ILE A O 1
ATOM 784 N N . GLN A 1 93 ? 4.607 -2.417 -3.547 1.00 92.12 93 GLN A N 1
ATOM 785 C CA . GLN A 1 93 ? 4.615 -3.533 -2.609 1.00 92.12 93 GLN A CA 1
ATOM 786 C C . GLN A 1 93 ? 4.574 -4.851 -3.374 1.00 92.12 93 GLN A C 1
ATOM 788 O O . GLN A 1 93 ? 3.623 -5.137 -4.097 1.00 92.12 93 GLN A O 1
ATOM 793 N N . VAL A 1 94 ? 5.594 -5.671 -3.148 1.00 91.12 94 VAL A N 1
ATOM 794 C CA . VAL A 1 94 ? 5.689 -7.031 -3.682 1.00 91.12 94 VAL A CA 1
ATOM 795 C C . VAL A 1 94 ? 5.141 -8.038 -2.679 1.00 91.12 94 VAL A C 1
ATOM 797 O O . VAL A 1 94 ? 4.421 -8.961 -3.046 1.00 91.12 94 VAL A O 1
ATOM 800 N N . TYR A 1 95 ? 5.497 -7.879 -1.404 1.00 91.94 95 TYR A N 1
ATOM 801 C CA . TYR A 1 95 ? 5.136 -8.827 -0.355 1.00 91.94 95 TYR A CA 1
ATOM 802 C C . TYR A 1 95 ? 5.107 -8.144 1.016 1.00 91.94 95 TYR A C 1
ATOM 804 O O . TYR A 1 95 ? 5.787 -7.138 1.218 1.00 91.94 95 TYR A O 1
ATOM 812 N N . THR A 1 96 ? 4.341 -8.695 1.958 1.00 92.56 96 THR A N 1
ATOM 813 C CA . THR A 1 96 ? 4.306 -8.245 3.358 1.00 92.56 96 THR A CA 1
ATOM 814 C C . THR A 1 96 ? 4.328 -9.440 4.308 1.00 92.56 96 THR A C 1
ATOM 816 O O . THR A 1 96 ? 3.808 -10.507 3.980 1.00 92.56 96 THR A O 1
ATOM 819 N N . SER A 1 97 ? 4.976 -9.287 5.460 1.00 94.31 97 SER A N 1
ATOM 820 C CA . SER A 1 97 ? 5.064 -10.315 6.501 1.00 94.31 97 SER A CA 1
ATOM 821 C C . SER A 1 97 ? 5.439 -9.683 7.837 1.00 94.31 97 SER A C 1
ATOM 823 O O . SER A 1 97 ? 6.259 -8.770 7.886 1.00 94.31 97 SER A O 1
ATOM 825 N N . ASP A 1 98 ? 4.915 -10.215 8.934 1.00 93.06 98 ASP A N 1
ATOM 826 C CA . ASP A 1 98 ? 5.360 -9.890 10.295 1.00 93.06 98 ASP A CA 1
ATOM 827 C C . ASP A 1 98 ? 6.716 -10.539 10.645 1.00 93.06 98 ASP A C 1
ATOM 829 O O . ASP A 1 98 ? 7.429 -10.100 11.550 1.00 93.06 98 ASP A O 1
ATOM 833 N N . ASN A 1 99 ? 7.115 -11.564 9.888 1.00 92.38 99 ASN A N 1
ATOM 834 C CA . ASN A 1 99 ? 8.378 -12.276 10.032 1.00 92.38 99 ASN A CA 1
ATOM 835 C C . ASN A 1 99 ? 9.400 -11.858 8.958 1.00 92.38 99 ASN A C 1
ATOM 837 O O . ASN A 1 99 ? 9.196 -12.089 7.761 1.00 92.38 99 ASN A O 1
ATOM 841 N N . TYR A 1 100 ? 10.538 -11.311 9.397 1.00 90.62 100 TYR A N 1
ATOM 842 C CA . TYR A 1 100 ? 11.631 -10.862 8.529 1.00 90.62 100 TYR A CA 1
ATOM 843 C C . TYR A 1 100 ? 12.323 -11.997 7.754 1.00 90.62 100 TYR A C 1
ATOM 845 O O . TYR A 1 100 ? 12.750 -11.793 6.615 1.00 90.62 100 TYR A O 1
ATOM 853 N N . ASP A 1 101 ? 12.405 -13.209 8.310 1.00 93.00 101 ASP A N 1
ATOM 854 C CA . ASP A 1 101 ? 13.026 -14.345 7.614 1.00 93.00 101 ASP A CA 1
ATOM 855 C C . ASP A 1 101 ? 12.227 -14.750 6.370 1.00 93.00 101 ASP A C 1
ATOM 857 O O . ASP A 1 101 ? 12.805 -15.148 5.355 1.00 93.00 101 ASP A O 1
ATOM 861 N N . VAL A 1 102 ? 10.901 -14.578 6.405 1.00 94.50 102 VAL A N 1
ATOM 862 C CA . VAL A 1 102 ? 10.030 -14.797 5.242 1.00 94.50 102 VAL A CA 1
ATOM 863 C C . VAL A 1 102 ? 10.355 -13.791 4.138 1.00 94.50 102 VAL A C 1
ATOM 865 O O . VAL A 1 102 ? 10.526 -14.191 2.988 1.00 94.50 102 VAL A O 1
ATOM 868 N N . ILE A 1 103 ? 10.539 -12.510 4.483 1.00 93.50 103 ILE A N 1
ATOM 869 C CA . ILE A 1 103 ? 10.965 -11.473 3.529 1.00 93.50 103 ILE A CA 1
ATOM 870 C C . ILE A 1 103 ? 12.317 -11.825 2.910 1.00 93.50 103 ILE A C 1
ATOM 872 O O . ILE A 1 103 ? 12.481 -11.773 1.693 1.00 93.50 103 ILE A O 1
ATOM 876 N N . LYS A 1 104 ? 13.284 -12.244 3.731 1.00 92.12 104 LYS A N 1
ATOM 877 C CA . LYS A 1 104 ? 14.620 -12.631 3.263 1.00 92.12 104 LYS A CA 1
ATOM 878 C C . LYS A 1 104 ? 14.573 -13.820 2.300 1.00 92.12 104 LYS A C 1
ATOM 880 O O . LYS A 1 104 ? 15.274 -13.821 1.286 1.00 92.12 104 LYS A O 1
ATOM 885 N N . ASN A 1 105 ? 13.741 -14.817 2.596 1.00 92.75 105 ASN A N 1
ATOM 886 C CA . ASN A 1 105 ? 13.520 -15.958 1.710 1.00 92.75 105 ASN A CA 1
ATOM 887 C C . ASN A 1 105 ? 12.850 -15.533 0.398 1.00 92.75 105 ASN A C 1
ATOM 889 O O . ASN A 1 105 ? 13.259 -16.009 -0.660 1.00 92.75 105 ASN A O 1
ATOM 893 N N . MET A 1 106 ? 11.894 -14.601 0.451 1.00 90.31 106 MET A N 1
ATOM 894 C CA . MET A 1 106 ? 11.237 -14.052 -0.735 1.00 90.31 106 MET A CA 1
ATOM 895 C C . MET A 1 106 ? 12.225 -13.301 -1.635 1.00 90.31 106 MET A C 1
ATOM 897 O O . MET A 1 106 ? 12.314 -13.608 -2.821 1.00 90.31 106 MET A O 1
ATOM 901 N N . ILE A 1 107 ? 13.053 -12.412 -1.070 1.00 89.75 107 ILE A N 1
ATOM 902 C CA . ILE A 1 107 ? 14.131 -11.720 -1.803 1.00 89.75 107 ILE A CA 1
ATOM 903 C C . ILE A 1 107 ? 15.040 -12.741 -2.495 1.00 89.75 107 ILE A C 1
ATOM 905 O O . ILE A 1 107 ? 15.285 -12.650 -3.697 1.00 89.75 107 ILE A O 1
ATOM 909 N N . LYS A 1 108 ? 15.498 -13.762 -1.757 1.00 89.75 108 LYS A N 1
ATOM 910 C CA . LYS A 1 108 ? 16.358 -14.815 -2.310 1.00 89.75 108 LYS A CA 1
ATOM 911 C C . LYS A 1 108 ? 15.665 -15.585 -3.440 1.00 89.75 108 LYS A C 1
ATOM 913 O O . LYS A 1 108 ? 16.311 -15.909 -4.433 1.00 89.75 108 LYS A O 1
ATOM 918 N N . SER A 1 109 ? 14.375 -15.882 -3.300 1.00 88.19 109 SER A N 1
ATOM 919 C CA . SER A 1 109 ? 13.582 -16.555 -4.333 1.00 88.19 109 SER A CA 1
ATOM 920 C C . SER A 1 109 ? 13.463 -15.706 -5.599 1.00 88.19 109 SER A C 1
ATOM 922 O O . SER A 1 109 ? 13.640 -16.222 -6.699 1.00 88.19 109 SER A O 1
ATOM 924 N N . MET A 1 110 ? 13.217 -14.403 -5.454 1.00 83.12 110 MET A N 1
ATOM 925 C CA . MET A 1 110 ? 13.099 -13.474 -6.579 1.00 83.12 110 MET A CA 1
ATOM 926 C C . MET A 1 110 ? 14.429 -13.298 -7.316 1.00 83.12 110 MET A C 1
ATOM 928 O O . MET A 1 110 ? 14.455 -13.369 -8.543 1.00 83.12 110 MET A O 1
ATOM 932 N N . MET A 1 111 ? 15.537 -13.149 -6.584 1.00 83.50 111 MET A N 1
ATOM 933 C CA . MET A 1 111 ? 16.877 -13.012 -7.170 1.00 83.50 111 MET A CA 1
ATOM 934 C C . MET A 1 111 ? 17.331 -14.273 -7.916 1.00 83.50 111 MET A C 1
ATOM 936 O O . MET A 1 111 ? 17.974 -14.171 -8.956 1.00 83.50 111 MET A O 1
ATOM 940 N N . ASN A 1 112 ? 16.987 -15.459 -7.400 1.00 83.00 112 ASN A N 1
ATOM 941 C CA . ASN A 1 112 ? 17.379 -16.743 -7.992 1.00 83.00 112 ASN A CA 1
ATOM 942 C C . ASN A 1 112 ? 16.440 -17.226 -9.108 1.00 83.00 112 ASN A C 1
ATOM 944 O O . ASN A 1 112 ? 16.679 -18.293 -9.676 1.00 83.00 112 ASN A O 1
ATOM 948 N N . SER A 1 113 ? 15.357 -16.500 -9.399 1.00 75.69 113 SER A N 1
ATOM 949 C CA . SER A 1 113 ? 14.468 -16.852 -10.505 1.00 75.69 113 SER A CA 1
ATOM 950 C C . SER A 1 113 ? 15.189 -16.671 -11.847 1.00 75.69 113 SER A C 1
ATOM 952 O O . SER A 1 113 ? 15.947 -15.723 -12.034 1.00 75.69 113 SER A O 1
ATOM 954 N N . VAL A 1 114 ? 14.989 -17.614 -12.774 1.00 57.41 114 VAL A N 1
ATOM 955 C CA . VAL A 1 114 ? 15.694 -17.663 -14.074 1.00 57.41 114 VAL A CA 1
ATOM 956 C C . VAL A 1 114 ? 15.373 -16.438 -14.949 1.00 57.41 114 VAL A C 1
ATOM 958 O O . VAL A 1 114 ? 16.195 -16.044 -15.770 1.00 57.41 114 VAL A O 1
ATOM 961 N N . ASP A 1 115 ? 14.233 -15.789 -14.694 1.00 61.78 115 ASP A N 1
ATOM 962 C CA . ASP A 1 115 ? 13.751 -14.576 -15.363 1.00 61.78 115 ASP A CA 1
ATOM 963 C C . ASP A 1 115 ? 13.891 -13.318 -14.481 1.00 61.78 115 ASP A C 1
ATOM 965 O O . ASP A 1 115 ? 13.061 -12.408 -14.565 1.00 61.78 115 ASP A O 1
ATOM 969 N N . SER A 1 116 ? 14.8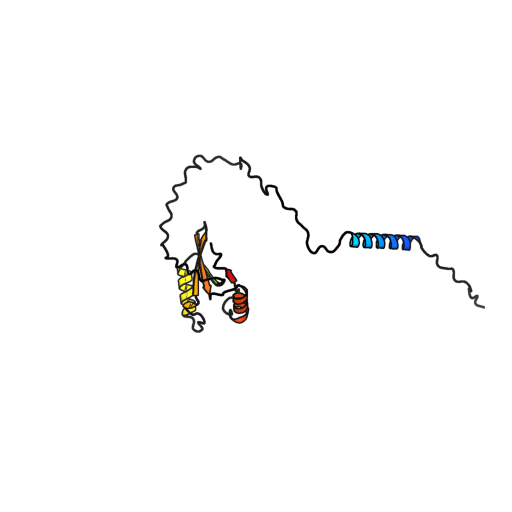72 -13.263 -13.567 1.00 63.09 116 SER A N 1
ATOM 970 C CA . SER A 1 116 ? 14.928 -12.195 -12.561 1.00 63.09 116 SER A CA 1
ATOM 971 C C . SER A 1 116 ? 15.195 -10.812 -13.177 1.00 63.09 116 SER A C 1
ATOM 973 O O . SER A 1 116 ? 16.318 -10.349 -13.341 1.00 63.09 116 SER A O 1
ATOM 975 N N . ILE A 1 117 ? 14.111 -10.083 -13.442 1.00 67.62 117 ILE A N 1
ATOM 976 C CA . ILE A 1 117 ? 14.093 -8.634 -13.714 1.00 67.62 117 ILE A CA 1
ATOM 977 C C . ILE A 1 117 ? 14.454 -7.793 -12.474 1.00 67.62 117 ILE A C 1
ATOM 979 O O . ILE A 1 117 ? 14.451 -6.561 -12.514 1.00 67.62 117 ILE A O 1
ATOM 983 N N . PHE A 1 118 ? 14.707 -8.453 -11.342 1.00 76.06 118 PHE A N 1
ATOM 984 C CA . PHE A 1 118 ? 14.948 -7.828 -10.052 1.00 76.06 118 PHE A CA 1
ATOM 985 C C . PHE A 1 118 ? 16.445 -7.640 -9.823 1.00 76.06 118 PHE A C 1
ATOM 987 O O . PHE A 1 118 ? 17.176 -8.606 -9.610 1.00 76.06 118 PHE A O 1
ATOM 994 N N . SER A 1 119 ? 16.888 -6.383 -9.806 1.00 79.50 119 SER A N 1
ATOM 995 C CA . SER A 1 119 ? 18.196 -6.030 -9.258 1.00 79.50 119 SER A CA 1
ATOM 996 C C . SER A 1 119 ? 18.107 -5.901 -7.739 1.00 79.50 119 SER A C 1
ATOM 998 O O . SER A 1 119 ? 17.101 -5.423 -7.212 1.00 79.50 119 SER A O 1
ATOM 1000 N N . SER A 1 120 ? 19.178 -6.266 -7.031 1.00 78.50 120 SER A N 1
ATOM 1001 C CA . SER A 1 120 ? 19.279 -6.025 -5.586 1.00 78.50 120 SER A CA 1
ATOM 1002 C C . SER A 1 120 ? 19.137 -4.540 -5.240 1.00 78.50 120 SER A C 1
ATOM 1004 O O . SER A 1 120 ? 18.644 -4.223 -4.165 1.00 78.50 120 SER A O 1
ATOM 1006 N N . ASP A 1 121 ? 19.543 -3.648 -6.145 1.00 83.81 121 ASP A N 1
ATOM 1007 C CA . ASP A 1 121 ? 19.488 -2.194 -5.943 1.00 83.81 121 ASP A CA 1
ATOM 1008 C C . ASP A 1 121 ? 18.065 -1.627 -6.080 1.00 83.81 121 ASP A C 1
ATOM 1010 O O . ASP A 1 121 ? 17.779 -0.520 -5.623 1.00 83.81 121 ASP A O 1
ATOM 1014 N N . ASP A 1 122 ? 17.162 -2.395 -6.696 1.00 88.19 122 ASP A N 1
ATOM 1015 C CA . ASP A 1 122 ? 15.755 -2.040 -6.882 1.00 88.19 122 ASP A CA 1
ATOM 1016 C C . ASP A 1 122 ? 14.857 -2.627 -5.777 1.00 88.19 122 ASP A C 1
ATOM 1018 O O . ASP A 1 122 ? 13.652 -2.376 -5.786 1.00 88.19 122 ASP A O 1
ATOM 1022 N N . LEU A 1 123 ? 15.399 -3.416 -4.843 1.00 89.19 123 LEU A N 1
ATOM 1023 C CA . LEU A 1 123 ? 14.639 -4.045 -3.762 1.00 89.19 123 LEU A CA 1
ATOM 1024 C C . LEU A 1 123 ? 14.913 -3.364 -2.423 1.00 89.19 123 LEU A C 1
ATOM 1026 O O . LEU A 1 123 ? 16.055 -3.212 -1.996 1.00 89.19 123 LEU A O 1
ATOM 1030 N N . TYR A 1 124 ? 13.839 -3.027 -1.719 1.00 90.06 124 TYR A N 1
ATOM 1031 C CA . TYR A 1 124 ? 13.893 -2.341 -0.434 1.00 90.06 124 TYR A CA 1
ATOM 1032 C C . TYR A 1 124 ? 13.017 -3.053 0.592 1.00 90.06 124 TYR A C 1
ATOM 1034 O O . TYR A 1 124 ? 12.034 -3.705 0.246 1.00 90.06 124 TYR A O 1
ATOM 1042 N N . VAL A 1 125 ? 13.360 -2.914 1.872 1.00 90.69 125 VAL A N 1
ATOM 1043 C CA . VAL A 1 125 ? 12.524 -3.401 2.974 1.00 90.69 125 VAL A CA 1
ATOM 1044 C C . VAL A 1 125 ? 12.150 -2.228 3.862 1.00 90.69 125 VAL A C 1
ATOM 1046 O O . VAL A 1 125 ? 13.022 -1.612 4.475 1.00 90.69 125 VAL A O 1
ATOM 1049 N N . ALA A 1 126 ? 10.855 -1.933 3.942 1.00 89.44 126 ALA A N 1
ATOM 1050 C CA . ALA A 1 126 ? 10.320 -0.969 4.895 1.00 89.44 126 ALA A CA 1
ATOM 1051 C C . ALA A 1 126 ? 9.756 -1.690 6.123 1.00 89.44 126 ALA A C 1
ATOM 1053 O O . ALA A 1 126 ? 9.249 -2.806 6.027 1.00 89.44 126 ALA A O 1
ATOM 1054 N N . LEU A 1 127 ? 9.860 -1.046 7.284 1.00 87.75 127 LEU A N 1
ATOM 1055 C CA . LEU A 1 127 ? 9.347 -1.556 8.551 1.00 87.75 127 LEU A CA 1
ATOM 1056 C C . LEU A 1 127 ? 8.262 -0.619 9.066 1.00 87.75 127 LEU A C 1
ATOM 1058 O O . LEU A 1 127 ? 8.562 0.523 9.413 1.00 87.75 127 LEU A O 1
ATOM 1062 N N . LEU A 1 128 ? 7.046 -1.136 9.193 1.00 87.31 128 LEU A N 1
ATOM 1063 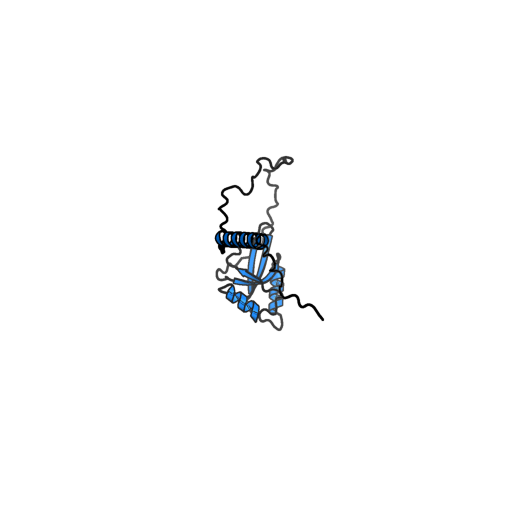C CA . LEU A 1 128 ? 5.957 -0.482 9.901 1.00 87.31 128 LEU A CA 1
ATOM 1064 C C . LEU A 1 128 ? 5.912 -1.010 11.334 1.00 87.31 128 LEU A C 1
ATOM 1066 O O . LEU A 1 128 ? 5.878 -2.219 11.565 1.00 87.31 128 LEU A O 1
ATOM 1070 N N . LYS A 1 129 ? 5.923 -0.105 12.311 1.00 84.94 129 LYS A N 1
ATOM 1071 C CA . LYS A 1 129 ? 5.786 -0.460 13.726 1.00 84.94 129 LYS A CA 1
ATOM 1072 C C . LYS A 1 129 ? 4.408 -0.053 14.205 1.00 84.94 129 LYS A C 1
ATOM 1074 O O . LYS A 1 129 ? 4.059 1.117 14.132 1.00 84.94 129 LYS A O 1
ATOM 1079 N N . HIS A 1 130 ? 3.658 -0.990 14.761 1.00 82.75 130 HIS A N 1
ATOM 1080 C CA . HIS A 1 130 ? 2.364 -0.707 15.368 1.00 82.75 130 HIS A CA 1
ATOM 1081 C C . HIS A 1 130 ? 2.243 -1.397 16.731 1.00 82.75 130 HIS A C 1
ATOM 1083 O O . HIS A 1 130 ? 3.035 -2.270 17.085 1.00 82.75 130 HIS A O 1
ATOM 1089 N N . ASN A 1 131 ? 1.216 -1.058 17.509 1.00 81.06 131 ASN A N 1
ATOM 1090 C CA . ASN A 1 131 ? 1.053 -1.581 18.874 1.00 81.06 131 ASN A CA 1
ATOM 1091 C C . ASN A 1 131 ? 0.952 -3.117 18.953 1.00 81.06 131 ASN A C 1
ATOM 109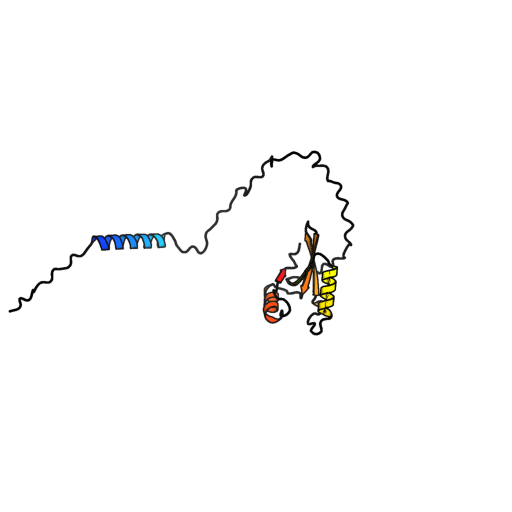3 O O . ASN A 1 131 ? 1.251 -3.694 19.995 1.00 81.06 131 ASN A O 1
ATOM 1097 N N . PHE A 1 132 ? 0.559 -3.777 17.861 1.00 79.19 132 PHE A N 1
ATOM 1098 C CA . PHE A 1 132 ? 0.416 -5.233 17.781 1.00 79.19 132 PHE A CA 1
ATOM 1099 C C . PHE A 1 132 ? 1.675 -5.973 17.295 1.00 79.19 132 PHE A C 1
ATOM 1101 O O . PHE A 1 132 ? 1.642 -7.193 17.188 1.00 79.19 132 PHE A O 1
ATOM 1108 N N . GLY A 1 133 ? 2.777 -5.272 16.993 1.00 83.12 133 GLY A N 1
ATOM 1109 C CA . GLY A 1 133 ? 3.972 -5.879 16.403 1.00 83.12 133 GLY A CA 1
ATOM 1110 C C . GLY A 1 133 ? 4.619 -5.057 15.288 1.00 83.12 133 GLY A C 1
ATOM 1111 O O . GLY A 1 133 ? 4.378 -3.861 15.139 1.00 83.12 133 GLY A O 1
ATOM 1112 N N . ASN A 1 134 ? 5.471 -5.728 14.523 1.00 87.25 134 ASN A N 1
ATOM 1113 C CA . ASN A 1 134 ? 6.189 -5.164 13.390 1.00 87.25 134 ASN A CA 1
ATOM 1114 C C . ASN A 1 134 ? 5.680 -5.814 12.106 1.00 87.25 134 ASN A C 1
ATOM 1116 O O . ASN A 1 134 ? 5.492 -7.027 12.083 1.00 87.25 134 ASN A O 1
ATOM 1120 N N . GLU A 1 135 ? 5.550 -5.032 11.044 1.00 90.81 135 GLU A N 1
ATOM 1121 C CA . GLU A 1 135 ? 5.239 -5.530 9.710 1.00 90.81 135 GLU A CA 1
ATOM 1122 C C . GLU A 1 135 ? 6.324 -5.078 8.728 1.00 90.81 135 GLU A C 1
ATOM 1124 O O . GLU A 1 135 ? 6.735 -3.914 8.710 1.00 90.81 135 GLU A O 1
ATOM 1129 N N . PHE A 1 136 ? 6.836 -6.021 7.942 1.00 91.88 136 PHE A N 1
ATOM 1130 C CA . PHE A 1 136 ? 7.906 -5.803 6.981 1.00 91.88 136 PHE A CA 1
ATOM 1131 C C . PHE A 1 136 ? 7.343 -5.828 5.564 1.00 91.88 136 PHE A C 1
ATOM 1133 O O . PHE A 1 136 ? 6.794 -6.833 5.117 1.00 91.88 136 PHE A O 1
ATOM 1140 N N . PHE A 1 137 ? 7.558 -4.740 4.836 1.00 92.00 137 PHE A N 1
ATOM 1141 C CA . PHE A 1 137 ? 7.133 -4.574 3.454 1.00 92.00 137 PHE A CA 1
ATOM 1142 C C . PHE A 1 137 ? 8.328 -4.795 2.537 1.00 92.00 137 PHE A C 1
ATOM 1144 O O . PHE A 1 137 ? 9.319 -4.069 2.632 1.00 92.00 137 PHE A O 1
ATOM 1151 N N . LEU A 1 138 ? 8.227 -5.766 1.632 1.00 92.56 138 LEU A N 1
ATOM 1152 C CA . LEU A 1 138 ? 9.142 -5.905 0.507 1.00 92.56 138 LEU A CA 1
ATOM 1153 C C . LEU A 1 138 ? 8.673 -4.995 -0.625 1.00 92.56 138 LEU A C 1
ATOM 1155 O O . LEU A 1 138 ? 7.566 -5.147 -1.146 1.00 92.56 138 LEU A O 1
ATOM 1159 N N . LEU A 1 139 ? 9.534 -4.059 -0.990 1.00 92.00 139 LEU A N 1
ATOM 1160 C CA . LEU A 1 139 ? 9.254 -2.956 -1.890 1.00 92.00 139 LEU A CA 1
ATOM 1161 C C . LEU A 1 139 ? 10.145 -3.038 -3.134 1.00 92.00 139 LEU A C 1
ATOM 1163 O O . LEU A 1 139 ? 11.317 -3.404 -3.039 1.00 92.00 139 LEU A O 1
ATOM 1167 N N . TYR A 1 140 ? 9.590 -2.687 -4.292 1.00 90.88 140 TYR A N 1
ATOM 1168 C CA . TYR A 1 140 ? 10.278 -2.698 -5.579 1.00 90.88 140 TYR A CA 1
ATOM 1169 C C . TYR A 1 140 ? 10.265 -1.323 -6.240 1.00 90.88 140 TYR A C 1
ATOM 1171 O O . TYR A 1 140 ? 9.200 -0.732 -6.447 1.00 90.88 140 TYR A O 1
ATOM 1179 N N . LYS A 1 141 ? 11.467 -0.873 -6.616 1.00 90.88 141 LYS A N 1
ATOM 1180 C CA . LYS A 1 141 ? 11.811 0.420 -7.217 1.00 90.88 141 LYS A CA 1
ATOM 1181 C C . LYS A 1 141 ? 11.406 1.629 -6.378 1.00 90.88 141 LYS A C 1
ATOM 1183 O O . LYS A 1 141 ? 10.442 1.617 -5.619 1.00 90.88 141 LYS A O 1
ATOM 1188 N N . ASN A 1 142 ? 12.158 2.708 -6.537 1.00 92.62 142 ASN A N 1
ATOM 1189 C CA . ASN A 1 142 ? 11.839 3.997 -5.942 1.00 92.62 142 ASN A CA 1
ATOM 1190 C C . ASN A 1 142 ? 11.371 4.958 -7.040 1.00 92.62 142 ASN A C 1
ATOM 1192 O O . ASN A 1 142 ? 12.114 5.237 -7.979 1.00 92.62 142 ASN A O 1
ATOM 1196 N N . PHE A 1 143 ? 10.150 5.463 -6.911 1.00 93.12 143 PHE A N 1
ATOM 1197 C CA . PHE A 1 143 ? 9.515 6.378 -7.853 1.00 93.12 143 PHE A CA 1
ATOM 1198 C C . PHE A 1 143 ? 9.367 7.756 -7.229 1.00 93.12 143 PHE A C 1
ATOM 1200 O O . PHE A 1 143 ? 9.034 7.893 -6.049 1.00 93.12 143 PHE A O 1
ATOM 1207 N N . ASN A 1 144 ? 9.548 8.804 -8.032 1.00 93.12 144 ASN A N 1
ATOM 1208 C CA . ASN A 1 144 ? 9.452 10.170 -7.531 1.00 93.12 144 ASN A CA 1
ATOM 1209 C C . ASN A 1 144 ? 8.010 10.614 -7.284 1.00 93.12 144 ASN A C 1
ATOM 1211 O O . ASN A 1 144 ? 7.778 11.506 -6.465 1.00 93.12 144 ASN A O 1
ATOM 1215 N N . SER A 1 145 ? 7.051 10.014 -7.991 1.00 93.50 145 SER A N 1
ATOM 1216 C CA . SER A 1 145 ? 5.629 10.326 -7.881 1.00 93.50 145 SER A CA 1
ATOM 1217 C C . SER A 1 145 ? 4.762 9.072 -7.959 1.00 93.50 145 SER A C 1
ATOM 1219 O O . SER A 1 145 ? 5.136 8.072 -8.571 1.00 93.50 145 SER A O 1
ATOM 1221 N N . ARG A 1 146 ? 3.548 9.152 -7.403 1.00 91.69 146 ARG A N 1
ATOM 1222 C CA . ARG A 1 146 ? 2.547 8.082 -7.513 1.00 91.69 146 ARG A CA 1
ATOM 1223 C C . ARG A 1 146 ? 2.180 7.760 -8.967 1.00 91.69 146 ARG A C 1
ATOM 1225 O O . ARG A 1 146 ? 1.960 6.599 -9.283 1.00 91.69 146 ARG A O 1
ATOM 1232 N N . ASN A 1 147 ? 2.127 8.768 -9.840 1.00 94.31 147 ASN A N 1
ATOM 1233 C CA . ASN A 1 147 ? 1.769 8.582 -11.251 1.00 94.31 147 ASN A CA 1
ATOM 1234 C C . ASN A 1 147 ? 2.834 7.789 -12.015 1.00 94.31 147 ASN A C 1
ATOM 1236 O O . ASN A 1 147 ? 2.496 6.970 -12.858 1.00 94.31 147 ASN A O 1
ATOM 1240 N N . GLU A 1 148 ? 4.108 8.005 -11.692 1.00 94.44 148 GLU A N 1
ATOM 1241 C CA . GLU A 1 148 ? 5.221 7.244 -12.267 1.00 94.44 148 GLU A CA 1
ATOM 1242 C C . GLU A 1 148 ? 5.161 5.768 -11.846 1.00 94.44 148 GLU A C 1
ATOM 1244 O O . GLU A 1 148 ? 5.311 4.877 -12.677 1.00 94.44 148 GLU A O 1
ATOM 1249 N N . ALA A 1 149 ? 4.855 5.510 -10.570 1.00 92.38 149 ALA A N 1
ATOM 1250 C CA . ALA A 1 149 ? 4.648 4.154 -10.070 1.00 92.38 149 ALA A CA 1
ATOM 1251 C C . ALA A 1 149 ? 3.434 3.470 -10.730 1.00 92.38 149 ALA A C 1
ATOM 1253 O O . ALA A 1 149 ? 3.513 2.291 -11.065 1.00 92.38 149 ALA A O 1
ATOM 1254 N N . LEU A 1 150 ? 2.335 4.204 -10.961 1.00 91.75 150 LEU A N 1
ATOM 1255 C CA . LEU A 1 150 ? 1.152 3.699 -11.676 1.00 91.75 150 LEU A CA 1
ATOM 1256 C C . LEU A 1 150 ? 1.477 3.327 -13.126 1.00 91.75 150 LEU A C 1
ATOM 1258 O O . LEU A 1 150 ? 1.184 2.214 -13.543 1.00 91.75 150 LEU A O 1
ATOM 1262 N N . ASP A 1 151 ? 2.144 4.214 -13.867 1.00 92.38 151 ASP A N 1
ATOM 1263 C CA . ASP A 1 151 ? 2.538 3.935 -15.255 1.00 92.38 151 ASP A CA 1
ATOM 1264 C C . ASP A 1 151 ? 3.469 2.714 -15.344 1.00 92.38 151 ASP A C 1
ATOM 1266 O O . ASP A 1 151 ? 3.385 1.915 -16.278 1.00 92.38 151 ASP A O 1
ATOM 1270 N N . HIS A 1 152 ? 4.328 2.523 -14.337 1.00 90.50 152 HIS A N 1
ATOM 1271 C CA . HIS A 1 152 ? 5.156 1.328 -14.234 1.00 90.50 152 HIS A CA 1
ATOM 1272 C C . HIS A 1 152 ? 4.332 0.065 -13.931 1.00 90.50 152 HIS A C 1
ATOM 1274 O O . HIS A 1 152 ? 4.584 -0.977 -14.541 1.00 90.50 152 HIS A O 1
ATOM 1280 N N . CYS A 1 153 ? 3.362 0.139 -13.012 1.00 88.25 153 CYS A N 1
ATOM 1281 C CA . CYS A 1 153 ? 2.430 -0.954 -12.715 1.00 88.25 153 CYS A CA 1
ATOM 1282 C C . CYS A 1 153 ? 1.706 -1.437 -13.976 1.00 88.25 153 CYS A C 1
ATOM 1284 O O . CYS A 1 153 ? 1.709 -2.633 -14.255 1.00 88.25 153 CYS A O 1
ATOM 1286 N N . ASP A 1 154 ? 1.160 -0.505 -14.760 1.00 85.62 154 ASP A N 1
ATOM 1287 C CA . ASP A 1 154 ? 0.351 -0.813 -15.943 1.00 85.62 154 ASP A CA 1
ATOM 1288 C C . ASP A 1 154 ? 1.163 -1.471 -17.070 1.00 85.62 154 ASP A C 1
ATOM 1290 O O . ASP A 1 154 ? 0.622 -2.232 -17.873 1.00 85.62 154 ASP A O 1
ATOM 1294 N N . LYS A 1 155 ? 2.468 -1.181 -17.149 1.00 80.19 155 LYS A N 1
ATOM 1295 C CA . LYS A 1 155 ? 3.335 -1.628 -18.252 1.00 80.19 155 LYS A CA 1
ATOM 1296 C C . LYS A 1 155 ? 4.178 -2.859 -17.939 1.00 80.19 155 LYS A C 1
ATOM 1298 O O . LYS A 1 155 ? 4.421 -3.658 -18.841 1.00 80.19 155 LYS A O 1
ATOM 1303 N N . TYR A 1 156 ? 4.684 -2.985 -16.713 1.00 71.44 156 TYR A N 1
ATOM 1304 C CA . TYR A 1 156 ? 5.834 -3.860 -16.435 1.00 71.44 156 TYR A CA 1
ATOM 1305 C C . TYR A 1 156 ? 5.617 -4.863 -15.303 1.00 71.44 156 TYR A C 1
ATOM 1307 O O . TYR A 1 156 ? 6.473 -5.718 -15.074 1.00 71.44 156 TYR A O 1
ATOM 1315 N N . VAL A 1 157 ? 4.494 -4.799 -14.590 1.00 65.88 157 VAL A N 1
ATOM 1316 C CA . VAL A 1 157 ? 4.270 -5.625 -13.397 1.00 65.88 157 VAL A CA 1
ATOM 1317 C C . VAL A 1 157 ? 3.417 -6.843 -13.748 1.00 65.88 157 VAL A C 1
ATOM 1319 O O . VAL A 1 157 ? 2.293 -7.002 -13.296 1.00 65.88 157 VAL A O 1
ATOM 1322 N N . TYR A 1 158 ? 3.972 -7.735 -14.571 1.00 68.88 158 TYR A N 1
ATOM 1323 C CA . TYR A 1 158 ? 3.350 -9.032 -14.887 1.00 68.88 158 TYR A CA 1
ATOM 1324 C C . TYR A 1 158 ? 3.471 -10.055 -13.744 1.00 68.88 158 TYR A C 1
ATOM 1326 O O . TYR A 1 158 ? 2.863 -11.119 -13.790 1.00 68.88 158 TYR A O 1
ATOM 1334 N N . PHE A 1 159 ? 4.304 -9.760 -12.745 1.00 73.88 159 PHE A N 1
ATOM 1335 C CA . PHE A 1 159 ? 4.659 -10.662 -11.648 1.00 73.88 159 PHE A CA 1
ATOM 1336 C C . PHE A 1 159 ? 3.830 -10.438 -10.372 1.00 73.88 159 PHE A C 1
ATOM 1338 O O . PHE A 1 159 ? 4.050 -11.143 -9.389 1.00 73.88 159 PHE A O 1
ATOM 1345 N N . LEU A 1 160 ? 2.911 -9.464 -10.364 1.00 76.19 160 LEU A N 1
ATOM 1346 C CA . LEU A 1 160 ? 1.961 -9.246 -9.269 1.00 76.19 160 LEU A CA 1
ATOM 1347 C C . LEU A 1 160 ? 0.537 -9.304 -9.805 1.00 76.19 160 LEU A C 1
ATOM 1349 O O . LEU A 1 160 ? 0.222 -8.653 -10.796 1.00 76.19 160 LEU A O 1
ATOM 1353 N N . ASP A 1 161 ? -0.336 -10.002 -9.081 1.00 75.81 161 ASP A N 1
ATOM 1354 C CA . ASP A 1 161 ? -1.770 -10.020 -9.383 1.00 75.81 161 ASP A CA 1
ATOM 1355 C C . ASP A 1 161 ? -2.416 -8.648 -9.135 1.00 75.81 161 ASP A C 1
ATOM 1357 O O . ASP A 1 161 ? -3.330 -8.241 -9.846 1.00 75.81 161 ASP A O 1
ATOM 1361 N N . ASN A 1 162 ? -1.928 -7.923 -8.122 1.00 84.00 162 ASN A N 1
ATOM 1362 C CA . ASN A 1 162 ? -2.381 -6.582 -7.770 1.00 84.00 162 ASN A CA 1
ATOM 1363 C C . ASN A 1 162 ? -1.175 -5.681 -7.492 1.00 84.00 162 ASN A C 1
ATOM 1365 O O . ASN A 1 162 ? -0.395 -5.946 -6.577 1.00 84.00 162 ASN A O 1
ATOM 1369 N N . CYS A 1 163 ? -1.043 -4.589 -8.247 1.00 88.69 163 CYS A N 1
ATOM 1370 C CA . CYS A 1 163 ? 0.023 -3.617 -8.028 1.00 88.69 163 CYS A CA 1
ATOM 1371 C C . CYS A 1 163 ? -0.389 -2.603 -6.954 1.00 88.69 163 CYS A C 1
ATOM 1373 O O . CYS A 1 163 ? -1.196 -1.705 -7.198 1.00 88.69 163 CYS A O 1
ATOM 1375 N N . ILE A 1 164 ? 0.158 -2.754 -5.748 1.00 90.62 164 ILE A N 1
ATOM 1376 C CA . ILE A 1 164 ? -0.102 -1.841 -4.631 1.00 90.62 164 ILE A CA 1
ATOM 1377 C C . ILE A 1 164 ? 1.041 -0.833 -4.551 1.00 90.62 164 ILE A C 1
ATOM 1379 O O . ILE A 1 164 ? 2.197 -1.207 -4.375 1.00 90.62 164 ILE A O 1
ATOM 1383 N N . ILE A 1 165 ? 0.715 0.456 -4.651 1.00 92.12 165 ILE A N 1
ATOM 1384 C CA . ILE A 1 165 ? 1.694 1.541 -4.530 1.00 92.12 165 ILE A CA 1
ATOM 1385 C C . ILE A 1 165 ? 1.673 2.073 -3.104 1.00 92.12 165 ILE A C 1
ATOM 1387 O O . ILE A 1 165 ? 0.650 2.568 -2.625 1.00 92.12 165 ILE A O 1
ATOM 1391 N N . VAL A 1 166 ? 2.828 2.017 -2.457 1.00 90.50 166 VAL A N 1
ATOM 1392 C CA . VAL A 1 166 ? 3.051 2.460 -1.087 1.00 90.50 166 VAL A CA 1
ATOM 1393 C C . VAL A 1 166 ? 3.739 3.819 -1.106 1.00 90.50 166 VAL A C 1
ATOM 1395 O O . VAL A 1 166 ? 4.752 4.010 -1.781 1.00 90.50 166 VAL A O 1
ATOM 1398 N N . ASN A 1 167 ? 3.190 4.773 -0.352 1.00 90.19 167 ASN A N 1
ATOM 1399 C CA . ASN A 1 167 ? 3.877 6.022 -0.039 1.00 90.19 167 ASN A CA 1
ATOM 1400 C C . ASN A 1 167 ? 4.778 5.794 1.179 1.00 90.19 167 ASN A C 1
ATOM 1402 O O . ASN A 1 167 ? 4.311 5.811 2.316 1.00 90.19 167 ASN A O 1
ATOM 1406 N N . VAL A 1 168 ? 6.062 5.568 0.921 1.00 86.88 168 VAL A N 1
ATOM 1407 C CA . VAL A 1 168 ? 7.045 5.181 1.936 1.00 86.88 168 VAL A CA 1
ATOM 1408 C C . VAL A 1 168 ? 7.355 6.334 2.890 1.00 86.88 168 VAL A C 1
ATOM 1410 O O . VAL A 1 168 ? 7.626 6.095 4.062 1.00 86.88 168 VAL A O 1
ATOM 1413 N N . GLN A 1 169 ? 7.232 7.586 2.435 1.00 83.75 169 GLN A N 1
ATOM 1414 C CA . GLN A 1 169 ? 7.456 8.770 3.279 1.00 83.75 169 GLN A CA 1
ATOM 1415 C C . GLN A 1 169 ? 6.452 8.898 4.424 1.00 83.75 169 GLN A C 1
ATOM 1417 O O . GLN A 1 169 ? 6.755 9.547 5.419 1.00 83.75 169 GLN A O 1
ATOM 1422 N N . ASN A 1 170 ? 5.277 8.283 4.283 1.00 77.94 170 ASN A N 1
ATOM 1423 C CA . ASN A 1 170 ? 4.196 8.361 5.261 1.00 77.94 170 ASN A CA 1
ATOM 1424 C C . ASN A 1 170 ? 4.038 7.059 6.071 1.00 77.94 170 ASN A C 1
ATOM 1426 O O . ASN A 1 170 ? 3.007 6.875 6.714 1.00 77.94 170 ASN A O 1
ATOM 1430 N N . LEU A 1 171 ? 5.017 6.145 6.022 1.00 70.12 171 LEU A N 1
ATOM 1431 C CA . LEU A 1 171 ? 5.085 4.965 6.892 1.00 70.12 171 LEU A CA 1
ATOM 1432 C C . LEU A 1 171 ? 5.707 5.361 8.244 1.00 70.12 171 LEU A C 1
ATOM 1434 O O . LEU A 1 171 ? 6.835 4.974 8.555 1.00 70.12 171 LEU A O 1
ATOM 1438 N N . GLU A 1 172 ? 4.992 6.166 9.028 1.00 55.88 172 GLU A N 1
ATOM 1439 C CA . GLU A 1 172 ? 5.301 6.427 10.443 1.00 55.88 172 GLU A CA 1
ATOM 1440 C C . GLU A 1 172 ? 4.148 6.005 11.352 1.00 55.88 172 GLU A C 1
ATOM 1442 O O . GLU A 1 172 ? 2.974 6.228 10.975 1.00 55.88 172 GLU A O 1
#

Secondary structure (DSSP, 8-state):
-------PPPPPP-HHHHHHHHHHHHHHHHHHHHS---SS-PPPP--S-S----S---S---TTTTS------------------TT--EEEEEEEES-HHHHHHHHHHHHTSTT----GGGEEEEEEEETTEEEEEEEEEEESSHHHHHHHHHHH-TT-SS-EEEEGGG--

pLDDT: mean 78.37, std 13.43, range [45.16, 94.5]